Protein AF-A0A832Z5B0-F1 (afdb_monomer)

Mean predicted aligned error: 14.95 Å

Solvent-accessible surface area (backbone atoms only — not comparable to full-atom values): 8173 Å² total; per-residue (Å²): 118,44,81,45,26,33,28,66,44,73,45,96,90,61,36,39,36,26,41,47,72,52,70,89,64,71,77,69,71,72,27,51,27,23,40,86,87,69,45,79,45,26,29,33,64,50,78,44,78,50,82,86,60,35,30,36,35,30,41,49,73,50,76,71,49,67,80,69,63,52,69,68,40,57,35,26,31,46,78,80,74,78,78,74,74,76,75,69,51,70,70,58,52,51,57,51,54,65,59,74,69,56,74,82,74,72,79,71,84,75,85,80,76,88,75,82,89,86,89,82,90,81,87,82,83,88,83,88,138

Structure (mmCIF, N/CA/C/O backbone):
data_AF-A0A832Z5B0-F1
#
_entry.id   AF-A0A832Z5B0-F1
#
loop_
_atom_site.group_PDB
_atom_site.id
_atom_site.type_symbol
_atom_site.label_atom_id
_atom_site.label_alt_id
_atom_site.label_comp_id
_atom_site.label_asym_id
_atom_site.label_entity_id
_atom_site.label_seq_id
_atom_site.pdbx_PDB_ins_code
_atom_site.Cartn_x
_atom_site.Cartn_y
_atom_site.Cartn_z
_atom_site.occupancy
_atom_site.B_iso_or_equiv
_atom_site.auth_seq_id
_atom_site.auth_comp_id
_atom_site.auth_asym_id
_atom_site.auth_atom_id
_atom_site.pdbx_PDB_model_num
ATOM 1 N N . MET A 1 1 ? 7.381 -13.931 0.575 1.00 88.00 1 MET A N 1
ATOM 2 C CA . MET A 1 1 ? 6.779 -12.618 0.883 1.00 88.00 1 MET A CA 1
ATOM 3 C C . MET A 1 1 ? 7.911 -11.684 1.245 1.00 88.00 1 MET A C 1
ATOM 5 O O . MET A 1 1 ? 8.888 -12.153 1.816 1.00 88.00 1 MET A O 1
ATOM 9 N N . ARG A 1 2 ? 7.802 -10.419 0.865 1.00 91.94 2 ARG A N 1
ATOM 10 C CA . ARG A 1 2 ? 8.797 -9.378 1.118 1.00 91.94 2 ARG A CA 1
ATOM 11 C C . ARG A 1 2 ? 8.175 -8.287 1.968 1.00 91.94 2 ARG A C 1
ATOM 13 O O . ARG A 1 2 ? 6.963 -8.096 1.903 1.00 91.94 2 ARG A O 1
ATOM 20 N N . ARG A 1 3 ? 8.991 -7.601 2.760 1.00 94.38 3 ARG A N 1
ATOM 21 C CA . ARG A 1 3 ? 8.541 -6.451 3.542 1.00 94.38 3 ARG A CA 1
ATOM 22 C C . ARG A 1 3 ? 8.246 -5.294 2.588 1.00 94.38 3 ARG A C 1
ATOM 24 O O . ARG A 1 3 ? 9.041 -5.026 1.693 1.00 94.38 3 ARG A O 1
ATOM 31 N N . LEU A 1 4 ? 7.065 -4.699 2.726 1.00 94.88 4 LEU A N 1
ATOM 32 C CA . LEU A 1 4 ? 6.660 -3.506 1.984 1.00 94.88 4 LEU A CA 1
ATOM 33 C C . LEU A 1 4 ? 7.169 -2.264 2.715 1.00 94.88 4 LEU A C 1
ATOM 35 O O . LEU A 1 4 ? 7.825 -1.416 2.121 1.00 94.88 4 LEU A O 1
ATOM 39 N N . GLY A 1 5 ? 6.885 -2.204 4.014 1.00 95.81 5 GLY A N 1
ATOM 40 C CA . GLY A 1 5 ? 7.270 -1.106 4.885 1.00 95.81 5 GLY A CA 1
ATOM 41 C C . GLY A 1 5 ? 6.215 -0.852 5.955 1.00 95.81 5 GLY A C 1
ATOM 42 O O . GLY A 1 5 ? 5.489 -1.775 6.335 1.00 95.81 5 GLY A O 1
ATOM 43 N N . THR A 1 6 ? 6.138 0.383 6.439 1.00 97.19 6 THR A N 1
ATOM 44 C CA . THR A 1 6 ? 5.391 0.734 7.654 1.00 97.19 6 THR A CA 1
ATOM 45 C C . THR A 1 6 ? 4.186 1.611 7.338 1.00 97.19 6 THR A C 1
ATOM 47 O O . THR A 1 6 ? 4.287 2.567 6.570 1.00 97.19 6 THR A O 1
ATOM 50 N N . VAL A 1 7 ? 3.031 1.310 7.930 1.00 97.19 7 VAL A N 1
ATOM 51 C CA . VAL A 1 7 ? 1.808 2.100 7.742 1.00 97.19 7 VAL A CA 1
ATOM 52 C C . VAL A 1 7 ? 1.972 3.482 8.362 1.00 97.19 7 VAL A C 1
ATOM 54 O O . VAL A 1 7 ? 2.207 3.611 9.563 1.00 97.19 7 VAL A O 1
ATOM 57 N N . LEU A 1 8 ? 1.777 4.519 7.550 1.00 96.12 8 LEU A N 1
ATOM 58 C CA . LEU A 1 8 ? 1.774 5.902 8.008 1.00 96.12 8 LEU A CA 1
ATOM 59 C C . LEU A 1 8 ? 0.403 6.325 8.507 1.00 96.12 8 LEU A C 1
ATOM 61 O O . LEU A 1 8 ? 0.310 6.880 9.590 1.00 96.12 8 LEU A O 1
ATOM 65 N N . HIS A 1 9 ? -0.647 6.114 7.719 1.00 94.25 9 HIS A N 1
ATOM 66 C CA . HIS A 1 9 ? -2.022 6.409 8.113 1.00 94.25 9 HIS A CA 1
ATOM 67 C C . HIS A 1 9 ? -3.016 5.826 7.105 1.00 94.25 9 HIS A C 1
ATOM 69 O O . HIS A 1 9 ? -2.671 5.470 5.974 1.00 94.25 9 HIS A O 1
ATOM 75 N N . VAL A 1 10 ? -4.279 5.778 7.520 1.00 95.31 10 VAL A N 1
ATOM 76 C CA . VAL A 1 10 ? -5.420 5.507 6.649 1.00 95.31 10 VAL A CA 1
ATOM 77 C C . VAL A 1 10 ? -6.028 6.838 6.213 1.00 95.31 10 VAL A C 1
ATOM 79 O O . VAL A 1 10 ? -6.336 7.704 7.029 1.00 95.31 10 VAL A O 1
ATOM 82 N N . THR A 1 11 ? -6.190 7.020 4.909 1.00 94.06 11 THR A N 1
ATOM 83 C CA . THR A 1 11 ? -6.833 8.207 4.337 1.00 94.06 11 THR A CA 1
ATOM 84 C C . THR A 1 11 ? -8.344 8.165 4.550 1.00 94.06 11 THR A C 1
ATOM 86 O O . THR A 1 11 ? -8.956 7.098 4.590 1.00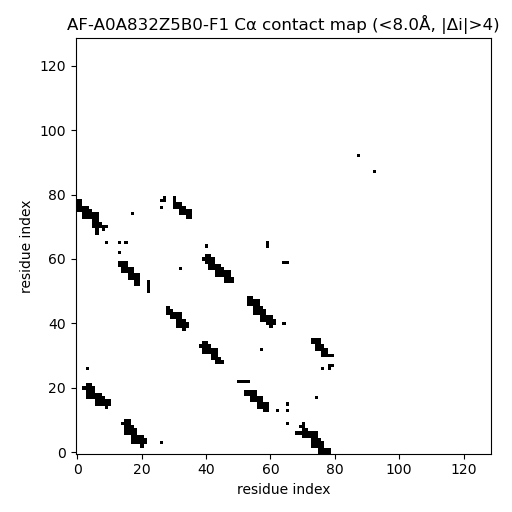 94.06 11 THR A O 1
ATOM 89 N N . ARG A 1 12 ? -8.984 9.339 4.574 1.00 91.75 12 ARG A N 1
ATOM 90 C CA . ARG A 1 12 ? -10.454 9.456 4.670 1.00 91.75 12 ARG A CA 1
ATOM 91 C C . ARG A 1 12 ? -11.192 8.751 3.527 1.00 91.75 12 ARG A C 1
ATOM 93 O O . ARG A 1 12 ? -12.311 8.288 3.712 1.00 91.75 12 ARG A O 1
ATOM 100 N N . ASN A 1 13 ? -10.544 8.630 2.369 1.00 91.12 13 ASN A N 1
ATOM 101 C CA . ASN A 1 13 ? -11.096 7.965 1.189 1.00 91.12 13 ASN A CA 1
ATOM 102 C C . ASN A 1 13 ? -10.972 6.430 1.255 1.00 91.12 13 ASN A C 1
ATOM 104 O O . ASN A 1 13 ? -11.428 5.745 0.343 1.00 91.1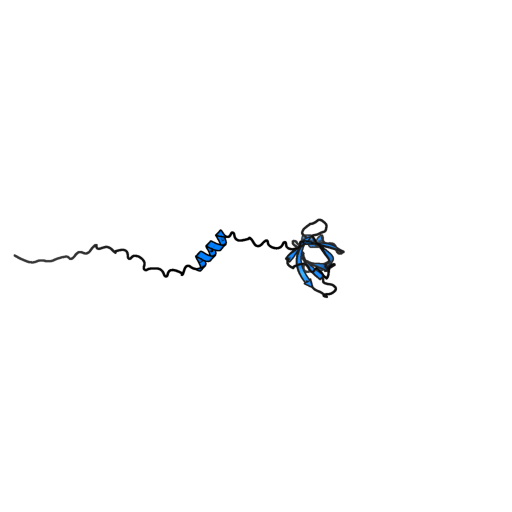2 13 ASN A O 1
ATOM 108 N N . GLY A 1 14 ? -10.366 5.887 2.316 1.00 94.19 14 GLY A N 1
ATOM 109 C CA . GLY A 1 14 ? -10.258 4.450 2.549 1.00 94.19 14 GLY A CA 1
ATOM 110 C C . GLY A 1 14 ? -9.053 3.782 1.889 1.00 94.19 14 GLY A C 1
ATOM 111 O O . GLY A 1 14 ? -9.113 2.597 1.584 1.00 94.19 14 GLY A O 1
ATOM 112 N N . TYR A 1 15 ? -7.966 4.518 1.664 1.00 96.19 15 TYR A N 1
ATOM 113 C CA . TYR A 1 15 ? -6.674 3.959 1.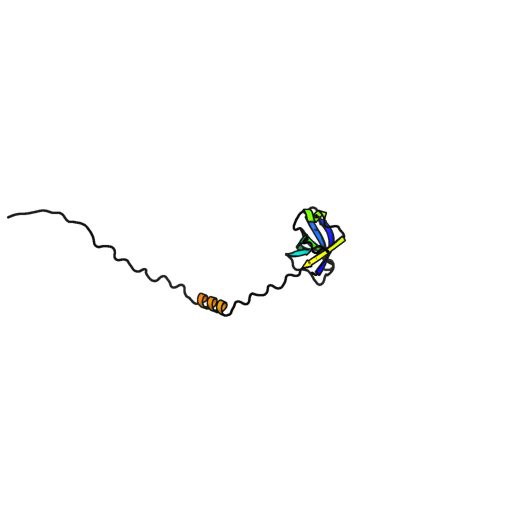248 1.00 96.19 15 TYR A CA 1
ATOM 114 C C . TYR A 1 15 ? -5.688 3.933 2.404 1.00 96.19 15 TYR A C 1
ATOM 116 O O . TYR A 1 15 ? -5.694 4.839 3.237 1.00 96.19 15 TYR A O 1
ATOM 124 N N . ILE A 1 16 ? -4.810 2.937 2.412 1.00 96.81 16 ILE A N 1
ATOM 125 C CA . ILE A 1 16 ? -3.737 2.807 3.397 1.00 96.81 16 ILE A CA 1
ATOM 126 C C . ILE A 1 16 ? -2.455 3.345 2.762 1.00 96.81 16 ILE A C 1
ATOM 128 O O . ILE A 1 16 ? -2.072 2.899 1.678 1.00 96.81 16 ILE A O 1
ATOM 132 N N . VAL A 1 17 ? -1.806 4.297 3.428 1.00 97.00 17 VAL A N 1
ATOM 133 C CA . VAL A 1 17 ? -0.520 4.854 2.998 1.00 97.00 17 VAL A CA 1
ATOM 134 C C . VAL A 1 17 ? 0.593 4.181 3.785 1.00 97.00 17 VAL A C 1
ATOM 136 O O . VAL A 1 17 ? 0.550 4.128 5.015 1.00 97.00 17 VAL A O 1
ATOM 139 N N . VAL A 1 18 ? 1.591 3.671 3.073 1.00 97.38 18 VAL A N 1
ATOM 140 C CA . VAL A 1 18 ? 2.708 2.906 3.634 1.00 97.38 18 VAL A CA 1
ATOM 141 C C . VAL A 1 18 ? 4.013 3.564 3.207 1.00 97.38 18 VAL A C 1
ATOM 143 O O . VAL A 1 18 ? 4.220 3.782 2.018 1.00 97.38 18 VAL A O 1
ATOM 146 N N . ALA A 1 19 ? 4.901 3.869 4.148 1.00 96.94 19 ALA A N 1
ATOM 147 C CA . ALA A 1 19 ? 6.271 4.259 3.832 1.00 96.94 19 ALA A CA 1
ATOM 148 C C . ALA A 1 19 ? 7.041 3.023 3.374 1.00 96.94 19 ALA A C 1
ATOM 150 O O . ALA A 1 19 ? 7.099 2.039 4.115 1.00 96.94 19 ALA A O 1
ATOM 151 N N . LEU A 1 20 ? 7.594 3.058 2.161 1.00 95.81 20 LEU A N 1
ATOM 152 C CA . LEU A 1 20 ? 8.416 1.967 1.649 1.00 95.81 20 LEU A CA 1
ATOM 153 C C . LEU A 1 20 ? 9.759 1.950 2.378 1.00 95.81 20 LEU A C 1
ATOM 155 O O . LEU A 1 20 ? 10.409 2.980 2.530 1.00 95.81 20 LEU A O 1
ATOM 159 N N . GLU A 1 21 ? 10.171 0.767 2.823 1.00 89.88 21 GLU A N 1
ATOM 160 C CA . GLU A 1 21 ? 11.469 0.595 3.486 1.00 89.88 21 GLU A CA 1
ATOM 161 C C . GLU A 1 21 ? 12.609 0.428 2.470 1.00 89.88 21 GLU A C 1
ATOM 163 O O . GLU A 1 21 ? 13.708 0.940 2.669 1.00 89.88 21 GLU A O 1
ATOM 168 N N . ASP A 1 22 ? 12.344 -0.273 1.364 1.00 88.69 22 ASP A N 1
ATOM 169 C CA . ASP A 1 22 ? 13.334 -0.583 0.332 1.00 88.69 22 ASP A CA 1
ATOM 170 C C . ASP A 1 22 ? 13.103 0.282 -0.915 1.00 88.69 22 ASP A C 1
ATOM 172 O O . ASP A 1 22 ? 12.161 0.067 -1.681 1.00 88.69 22 ASP A O 1
ATOM 176 N N . LYS A 1 23 ? 13.984 1.269 -1.111 1.00 85.38 23 LYS A N 1
ATOM 177 C CA . LYS A 1 23 ? 13.971 2.197 -2.255 1.00 85.38 23 LYS A CA 1
ATOM 178 C C . LYS A 1 23 ? 14.436 1.524 -3.548 1.00 85.38 23 LYS A C 1
ATOM 180 O O . LYS A 1 23 ? 13.993 1.877 -4.637 1.00 85.38 23 LYS A O 1
ATOM 185 N N . ASN A 1 24 ? 15.333 0.546 -3.431 1.00 86.75 24 ASN A N 1
ATOM 186 C CA . ASN A 1 24 ? 15.955 -0.105 -4.579 1.00 86.75 24 ASN A CA 1
ATOM 187 C C . ASN A 1 24 ? 15.037 -1.176 -5.166 1.00 86.75 24 ASN A C 1
ATOM 189 O O . ASN A 1 24 ? 15.126 -1.489 -6.354 1.00 86.75 24 ASN A O 1
ATOM 193 N N . HIS A 1 25 ? 14.150 -1.737 -4.341 1.00 87.56 25 HIS A N 1
ATOM 194 C CA . HIS A 1 25 ? 13.220 -2.767 -4.769 1.00 87.56 25 HIS A CA 1
ATOM 195 C C . HIS A 1 25 ? 11.765 -2.329 -4.674 1.00 87.56 25 HIS A C 1
ATOM 197 O O . HIS A 1 25 ? 11.011 -2.704 -3.772 1.00 87.56 25 HIS A O 1
ATOM 203 N N . ILE A 1 26 ? 11.356 -1.596 -5.701 1.00 91.06 26 ILE A N 1
ATOM 204 C CA . ILE A 1 26 ? 9.985 -1.138 -5.855 1.00 91.06 26 ILE A CA 1
ATOM 205 C C . ILE A 1 26 ? 9.066 -2.316 -6.245 1.00 91.06 26 ILE A C 1
ATOM 207 O O . ILE A 1 26 ? 9.302 -2.985 -7.259 1.00 91.06 26 ILE A O 1
ATOM 211 N N . PRO A 1 27 ? 8.010 -2.605 -5.463 1.00 92.75 27 PRO A N 1
ATOM 212 C CA . PRO A 1 27 ? 7.064 -3.672 -5.772 1.00 92.75 27 PRO A CA 1
ATOM 213 C C . PRO A 1 27 ? 6.301 -3.398 -7.071 1.00 92.75 27 PRO A C 1
ATOM 215 O O . PRO A 1 27 ? 5.978 -2.263 -7.413 1.00 92.75 27 PRO A O 1
ATOM 218 N N . SER A 1 28 ? 5.944 -4.466 -7.786 1.00 91.88 28 SER A N 1
ATOM 219 C CA . SER A 1 28 ? 5.037 -4.345 -8.930 1.00 91.88 28 SER A CA 1
ATOM 220 C C . SER A 1 28 ? 3.651 -3.894 -8.475 1.00 91.88 28 SER A C 1
ATOM 222 O O . SER A 1 28 ? 3.148 -4.354 -7.454 1.00 91.88 28 SER A O 1
ATOM 224 N N . LEU A 1 29 ? 2.994 -3.054 -9.270 1.00 93.56 29 LEU A N 1
ATOM 225 C CA . LEU A 1 29 ? 1.608 -2.671 -9.015 1.00 93.56 29 LEU A CA 1
ATOM 226 C C . LEU A 1 29 ? 0.667 -3.880 -9.116 1.00 93.56 29 LEU A C 1
ATOM 228 O O . LEU A 1 29 ? 0.948 -4.865 -9.804 1.00 93.56 29 LEU A O 1
ATOM 232 N N . ASN A 1 30 ? -0.486 -3.780 -8.459 1.00 94.44 30 ASN A N 1
ATOM 233 C CA . ASN A 1 30 ? -1.522 -4.811 -8.395 1.00 94.44 30 ASN A CA 1
ATOM 234 C C . ASN A 1 30 ? -1.103 -6.124 -7.709 1.00 94.44 30 ASN A C 1
ATOM 236 O O . ASN A 1 30 ? -1.727 -7.167 -7.920 1.00 94.44 30 ASN A O 1
ATOM 240 N N . VAL A 1 31 ? -0.070 -6.094 -6.865 1.00 94.38 31 VAL A N 1
ATOM 241 C CA . VAL A 1 31 ? 0.298 -7.232 -6.010 1.00 94.38 31 VAL A CA 1
ATOM 242 C C . VAL A 1 31 ? -0.536 -7.261 -4.735 1.00 94.38 31 VAL A C 1
ATOM 244 O O . VAL A 1 31 ? -1.002 -6.227 -4.253 1.00 94.38 31 VAL A O 1
ATOM 247 N N . ASN A 1 32 ? -0.722 -8.453 -4.169 1.00 95.44 32 ASN A N 1
ATOM 248 C CA . ASN A 1 32 ? -1.415 -8.595 -2.893 1.00 95.44 32 ASN A CA 1
ATOM 249 C C . ASN A 1 32 ? -0.523 -8.114 -1.746 1.00 95.44 32 ASN A C 1
ATOM 251 O O . ASN A 1 32 ? 0.653 -8.482 -1.673 1.00 95.44 32 ASN A O 1
ATOM 255 N N . VAL A 1 33 ? -1.130 -7.347 -0.844 1.00 95.88 33 VAL A N 1
ATOM 256 C CA . VAL A 1 33 ? -0.517 -6.857 0.390 1.00 95.88 33 VAL A CA 1
ATOM 257 C C . VAL A 1 33 ? -1.124 -7.598 1.575 1.00 95.88 33 VAL A C 1
ATOM 259 O O . VAL A 1 33 ? -2.333 -7.855 1.618 1.00 95.88 33 VAL A O 1
ATOM 262 N N . TYR A 1 34 ? -0.270 -7.952 2.522 1.00 95.81 34 TYR A N 1
ATOM 263 C CA . TYR A 1 34 ? -0.564 -8.784 3.672 1.00 95.81 34 TYR A CA 1
ATOM 264 C C . TYR A 1 34 ? -0.047 -8.140 4.958 1.00 95.81 34 TYR A C 1
ATOM 266 O O . TYR A 1 34 ? 0.890 -7.345 4.943 1.00 95.81 34 TYR A O 1
ATOM 274 N N . ASP A 1 35 ? -0.661 -8.538 6.060 1.00 94.81 35 ASP A N 1
ATOM 275 C CA . ASP A 1 35 ? -0.230 -8.263 7.429 1.00 94.81 35 ASP A CA 1
ATOM 276 C C . ASP A 1 35 ? 0.859 -9.262 7.882 1.00 94.81 35 ASP A C 1
ATOM 278 O O . ASP A 1 35 ? 1.077 -10.292 7.232 1.00 94.81 35 ASP A O 1
ATOM 282 N N . GLU A 1 36 ? 1.476 -9.029 9.041 1.00 92.06 36 GLU A N 1
ATOM 283 C CA . GLU A 1 36 ? 2.430 -9.935 9.706 1.00 92.06 36 GLU A CA 1
ATOM 284 C C . GLU A 1 36 ? 1.861 -11.351 9.875 1.00 92.06 36 GLU A C 1
ATOM 286 O O . GLU A 1 36 ? 2.536 -12.361 9.661 1.00 92.06 36 GLU A O 1
ATOM 291 N N . ARG A 1 37 ? 0.558 -11.440 10.165 1.00 92.31 37 ARG A N 1
ATOM 292 C CA . ARG A 1 37 ? -0.181 -12.704 10.325 1.00 92.31 37 ARG A CA 1
ATOM 293 C C . ARG A 1 37 ? -0.540 -13.384 8.996 1.00 92.31 37 ARG A C 1
ATOM 295 O O . ARG A 1 37 ? -1.357 -14.301 8.984 1.00 92.31 37 ARG A O 1
ATOM 302 N N . ARG A 1 38 ? 0.015 -12.925 7.865 1.00 91.62 38 ARG A N 1
ATOM 303 C CA . ARG A 1 38 ? -0.303 -13.368 6.489 1.00 91.62 38 ARG A CA 1
ATOM 304 C C . ARG A 1 38 ? -1.773 -13.213 6.092 1.00 91.62 38 ARG A C 1
ATOM 306 O O . ARG A 1 38 ? -2.248 -13.871 5.166 1.00 91.62 38 ARG A O 1
ATOM 313 N N . ARG A 1 39 ? -2.503 -12.326 6.764 1.00 93.62 39 ARG A N 1
ATOM 314 C CA . ARG A 1 39 ? -3.870 -11.965 6.379 1.00 93.62 39 ARG A CA 1
ATOM 315 C C . ARG A 1 39 ? -3.810 -11.012 5.198 1.00 93.62 39 ARG A C 1
ATOM 317 O O . ARG A 1 39 ? -3.022 -10.071 5.221 1.00 93.62 39 ARG A O 1
ATOM 324 N N . LYS A 1 40 ? -4.606 -11.260 4.158 1.00 94.69 40 LYS A N 1
ATOM 325 C CA . LYS A 1 40 ? -4.667 -10.369 2.996 1.00 94.69 40 LYS A CA 1
ATOM 326 C C . LYS A 1 40 ? -5.360 -9.071 3.404 1.00 94.69 40 LYS A C 1
ATOM 328 O O . LYS A 1 40 ? -6.527 -9.100 3.770 1.00 94.69 40 LYS A O 1
ATOM 333 N N . LEU A 1 41 ? -4.649 -7.954 3.294 1.00 95.31 41 LEU A N 1
ATOM 334 C CA . LEU A 1 41 ? -5.187 -6.623 3.575 1.00 95.31 41 LEU A CA 1
ATOM 335 C C . LEU A 1 41 ? -5.781 -5.987 2.322 1.00 95.31 41 LEU A C 1
ATOM 337 O O . LEU A 1 41 ? -6.776 -5.270 2.381 1.00 95.31 41 LEU A O 1
ATOM 341 N N . GLY A 1 42 ? -5.182 -6.254 1.163 1.00 95.56 42 GLY A N 1
ATOM 342 C CA . GLY A 1 42 ? -5.606 -5.604 -0.063 1.00 95.56 42 GLY A CA 1
ATOM 343 C C . GLY A 1 42 ? -4.632 -5.777 -1.210 1.00 95.56 42 GLY A C 1
ATOM 344 O O . GLY A 1 42 ? -3.965 -6.808 -1.341 1.00 95.56 42 GLY A O 1
ATOM 345 N N . THR A 1 43 ? -4.578 -4.755 -2.053 1.00 96.62 43 THR A N 1
ATOM 346 C CA . THR A 1 43 ? -3.781 -4.733 -3.274 1.00 96.62 43 THR A CA 1
ATOM 347 C C . THR A 1 43 ? -3.039 -3.408 -3.386 1.00 96.62 43 THR A C 1
ATOM 349 O O . THR A 1 43 ? -3.607 -2.349 -3.120 1.00 96.62 43 THR A O 1
ATOM 352 N N . LEU A 1 44 ? -1.769 -3.466 -3.783 1.00 96.69 44 LEU A N 1
ATOM 353 C CA . LEU A 1 44 ? -0.970 -2.276 -4.049 1.00 96.69 44 LEU A CA 1
ATOM 354 C C . LEU A 1 44 ? -1.501 -1.570 -5.302 1.00 96.69 44 LEU A C 1
ATOM 356 O O . LEU A 1 44 ? -1.519 -2.166 -6.380 1.00 96.69 44 LEU A O 1
ATOM 360 N N . LEU A 1 45 ? -1.943 -0.326 -5.148 1.00 96.56 45 LEU A N 1
ATOM 361 C CA . LEU A 1 45 ? -2.545 0.466 -6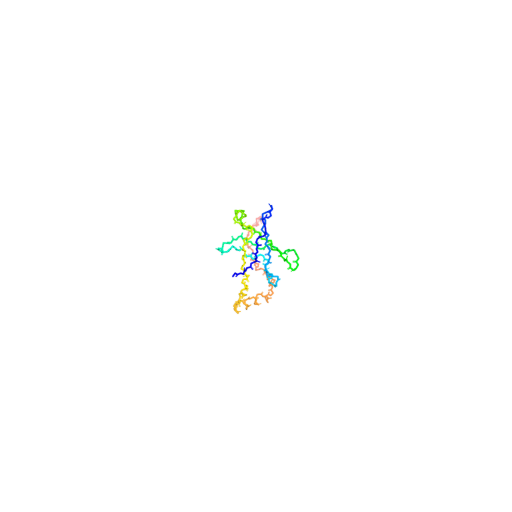.215 1.00 96.56 45 LEU A CA 1
ATOM 362 C C . LEU A 1 45 ? -1.505 1.331 -6.924 1.00 96.56 45 LEU A C 1
ATOM 364 O O . LEU A 1 45 ? -1.434 1.293 -8.149 1.00 96.56 45 LEU A O 1
ATOM 368 N N . ASP A 1 46 ? -0.720 2.082 -6.153 1.00 95.94 46 ASP A N 1
ATOM 369 C CA . ASP A 1 46 ? 0.216 3.072 -6.683 1.00 95.94 46 ASP A CA 1
ATOM 370 C C . ASP A 1 46 ? 1.425 3.268 -5.760 1.00 95.94 46 ASP A C 1
ATOM 372 O O . ASP A 1 46 ? 1.395 2.867 -4.591 1.00 95.94 46 ASP A O 1
ATOM 376 N N . ILE A 1 47 ? 2.482 3.881 -6.290 1.00 96.38 47 ILE A N 1
ATOM 377 C CA . ILE A 1 47 ? 3.693 4.277 -5.569 1.00 96.38 47 ILE A CA 1
ATOM 378 C C . ILE A 1 47 ? 3.973 5.743 -5.898 1.00 96.38 47 ILE A C 1
ATOM 380 O O . ILE A 1 47 ? 4.189 6.101 -7.052 1.00 96.38 47 ILE A O 1
ATOM 384 N N . ILE A 1 48 ? 3.948 6.586 -4.873 1.00 95.44 48 ILE A N 1
ATOM 385 C CA . ILE A 1 48 ? 3.973 8.045 -4.973 1.00 95.44 48 ILE A CA 1
ATOM 386 C C . ILE A 1 48 ? 5.097 8.630 -4.114 1.00 95.44 48 ILE A C 1
ATOM 388 O O . ILE A 1 48 ? 5.706 7.932 -3.310 1.00 95.44 48 ILE A O 1
ATOM 392 N N . GLY A 1 49 ? 5.316 9.939 -4.220 1.00 94.94 49 GLY A N 1
ATOM 393 C CA . GLY A 1 49 ? 6.252 10.668 -3.364 1.00 94.94 49 GLY A CA 1
ATOM 394 C C . GLY A 1 49 ? 7.673 10.767 -3.925 1.00 94.94 49 GLY A C 1
ATOM 395 O O . GLY A 1 49 ? 7.895 10.483 -5.105 1.00 94.94 49 GLY A O 1
ATOM 396 N N . PRO A 1 50 ? 8.626 11.238 -3.101 1.00 95.06 50 PRO A N 1
ATOM 397 C CA . PRO A 1 50 ? 10.023 11.386 -3.492 1.00 95.06 50 PRO A CA 1
ATOM 398 C C . PRO A 1 50 ? 10.645 10.049 -3.894 1.00 95.06 50 PRO A C 1
ATOM 400 O O . PRO A 1 50 ? 10.393 9.027 -3.265 1.00 95.06 50 PRO A O 1
ATOM 403 N N . VAL A 1 51 ? 11.527 10.066 -4.894 1.00 91.94 51 VAL A N 1
ATOM 404 C CA . VAL A 1 51 ? 12.253 8.858 -5.336 1.00 91.94 51 VAL A CA 1
ATOM 405 C C . VAL A 1 51 ? 13.131 8.297 -4.214 1.00 91.94 51 VAL A C 1
ATOM 407 O O . VAL A 1 51 ? 13.270 7.085 -4.080 1.00 91.94 51 VAL A O 1
ATOM 410 N N . GLU A 1 52 ? 13.663 9.182 -3.370 1.00 92.06 52 GLU A N 1
ATOM 411 C CA . GLU A 1 52 ? 14.419 8.799 -2.184 1.00 92.06 52 GLU A CA 1
ATOM 412 C C . GLU A 1 52 ? 13.533 8.248 -1.068 1.00 92.06 52 GLU A C 1
ATOM 414 O O . GLU A 1 52 ? 14.000 7.444 -0.285 1.00 92.06 52 GLU A O 1
ATOM 419 N N . GLU A 1 53 ? 12.273 8.641 -0.935 1.00 93.25 53 GLU A N 1
ATOM 420 C CA . GLU A 1 53 ? 11.415 8.182 0.169 1.00 93.25 53 GLU A CA 1
ATOM 421 C C . GLU A 1 53 ? 10.009 7.897 -0.354 1.00 93.25 53 GLU A C 1
ATOM 423 O O . GLU A 1 53 ? 9.080 8.676 -0.126 1.00 93.25 53 GLU A O 1
ATOM 428 N N . PRO A 1 54 ? 9.843 6.803 -1.115 1.00 96.19 54 PRO A N 1
ATOM 429 C CA . PRO A 1 54 ? 8.583 6.538 -1.777 1.00 96.19 54 PRO A CA 1
ATOM 430 C C . PRO A 1 54 ? 7.516 6.052 -0.788 1.00 96.19 54 PRO A C 1
ATOM 432 O O . PRO A 1 54 ? 7.788 5.394 0.222 1.00 96.19 54 PRO A O 1
ATOM 435 N N . TYR A 1 55 ? 6.258 6.313 -1.130 1.00 96.94 55 TYR A N 1
ATOM 436 C CA . TYR A 1 55 ? 5.080 5.856 -0.402 1.00 96.94 55 TYR A CA 1
ATOM 437 C C . TYR A 1 55 ? 4.232 4.942 -1.277 1.00 96.94 55 TYR A C 1
ATOM 439 O O . TYR A 1 55 ? 3.936 5.246 -2.427 1.00 96.94 55 TYR A O 1
ATOM 447 N N . ALA A 1 56 ? 3.784 3.832 -0.714 1.00 97.00 56 ALA A N 1
ATOM 448 C CA . ALA A 1 56 ? 2.860 2.908 -1.343 1.00 97.00 56 ALA A CA 1
ATOM 449 C C . ALA A 1 56 ? 1.413 3.235 -0.949 1.00 97.00 56 ALA A C 1
ATOM 451 O O . ALA A 1 56 ? 1.091 3.402 0.230 1.00 97.00 56 ALA A O 1
ATOM 452 N N . VAL A 1 57 ? 0.525 3.260 -1.941 1.00 97.38 57 VAL A N 1
ATOM 453 C CA . VAL A 1 57 ? -0.923 3.377 -1.759 1.00 97.38 57 VAL A CA 1
ATOM 454 C C . VAL A 1 57 ? -1.537 1.993 -1.890 1.00 97.38 57 VAL A C 1
ATOM 456 O O . VAL A 1 57 ? -1.495 1.372 -2.954 1.00 97.38 57 VAL A O 1
ATOM 459 N N . VAL A 1 58 ? -2.136 1.500 -0.812 1.00 97.25 58 VAL A N 1
ATOM 460 C CA . VAL A 1 58 ? -2.780 0.186 -0.775 1.00 97.25 58 VAL A CA 1
ATOM 461 C C . VAL A 1 58 ? -4.290 0.365 -0.747 1.00 97.25 58 VAL A C 1
ATOM 463 O O . VAL A 1 58 ? -4.851 1.047 0.114 1.00 97.25 58 VAL A O 1
ATOM 466 N N . LYS A 1 59 ? -4.960 -0.283 -1.700 1.00 96.69 59 LYS A N 1
ATOM 467 C CA . LYS A 1 59 ? -6.413 -0.405 -1.724 1.00 96.69 59 LYS A CA 1
ATOM 468 C C . LYS A 1 59 ? -6.815 -1.589 -0.843 1.00 96.69 59 LYS A C 1
ATOM 470 O O . LYS A 1 59 ? -6.426 -2.715 -1.173 1.00 96.69 59 LYS A O 1
ATOM 475 N N . PRO A 1 60 ? -7.582 -1.382 0.239 1.00 96.56 60 PRO A N 1
ATOM 476 C CA . PRO A 1 60 ? -8.043 -2.481 1.074 1.00 96.56 60 PRO A CA 1
ATOM 477 C C . PRO A 1 60 ? -9.000 -3.383 0.286 1.00 96.56 60 PRO A C 1
ATOM 479 O O . PRO A 1 60 ? -9.718 -2.922 -0.606 1.00 96.56 60 PRO A O 1
ATOM 482 N N . ALA A 1 61 ? -9.009 -4.674 0.612 1.00 94.94 61 ALA A N 1
ATOM 483 C CA . ALA A 1 61 ? -9.977 -5.609 0.041 1.00 94.94 61 ALA A CA 1
ATOM 484 C C . ALA A 1 61 ? -11.401 -5.308 0.540 1.00 94.94 61 ALA A C 1
ATOM 486 O O . ALA A 1 61 ? -12.333 -5.295 -0.258 1.00 94.94 61 ALA A O 1
ATOM 487 N N . ASP A 1 62 ? -11.524 -4.983 1.830 1.00 93.81 62 ASP A N 1
ATOM 488 C CA . ASP A 1 62 ? -12.781 -4.710 2.521 1.00 93.81 62 ASP A CA 1
ATOM 489 C C . ASP A 1 62 ? -12.643 -3.505 3.456 1.00 93.81 62 ASP A C 1
ATOM 491 O O . ASP A 1 62 ? -11.559 -3.206 3.957 1.00 93.81 62 ASP A O 1
ATOM 495 N N . LYS A 1 63 ? -13.759 -2.826 3.748 1.00 90.88 63 LYS A N 1
ATOM 496 C CA . LYS A 1 63 ? -13.760 -1.656 4.645 1.00 90.88 63 LYS A CA 1
ATOM 497 C C . LYS A 1 63 ? -13.391 -2.006 6.089 1.00 90.88 63 LYS A C 1
ATOM 499 O O . LYS A 1 63 ? -12.780 -1.181 6.755 1.00 90.88 63 LYS A O 1
ATOM 504 N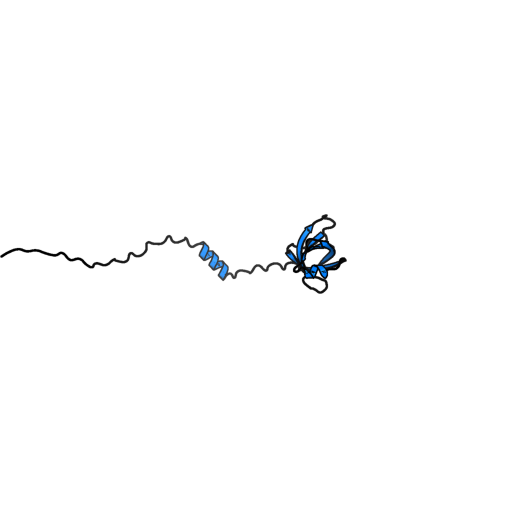 N . SER A 1 64 ? -13.712 -3.213 6.558 1.00 91.75 64 SER A N 1
ATOM 505 C CA . SER A 1 64 ? -13.401 -3.661 7.926 1.00 91.75 64 SER A CA 1
ATOM 506 C C . SER A 1 64 ? -11.899 -3.651 8.218 1.00 91.75 64 SER A C 1
ATOM 508 O O . SER A 1 64 ? -11.489 -3.327 9.327 1.00 91.75 64 SER A O 1
ATOM 510 N N . ILE A 1 65 ? -11.081 -3.900 7.190 1.00 91.75 65 ILE A N 1
ATOM 511 C CA . ILE A 1 65 ? -9.618 -3.923 7.281 1.00 91.75 65 ILE A CA 1
ATOM 512 C C . ILE A 1 65 ? -9.069 -2.560 7.716 1.00 91.75 65 ILE A C 1
ATOM 514 O O . ILE A 1 65 ? -8.081 -2.497 8.438 1.00 91.75 65 ILE A O 1
ATOM 518 N N . LEU A 1 66 ? -9.729 -1.464 7.335 1.00 89.75 66 LEU A N 1
ATOM 519 C CA . LEU A 1 66 ? -9.292 -0.113 7.691 1.00 89.75 66 LEU A CA 1
ATOM 520 C C . LEU A 1 66 ? -9.288 0.136 9.204 1.00 89.75 66 LEU A C 1
ATOM 522 O O . LEU A 1 66 ? -8.474 0.920 9.675 1.00 89.75 66 LEU A O 1
ATOM 526 N N . ASN A 1 67 ? -10.164 -0.543 9.949 1.00 89.12 67 ASN A N 1
ATOM 527 C CA . ASN A 1 67 ? -10.235 -0.432 11.407 1.00 89.12 67 ASN A CA 1
ATOM 528 C C . ASN A 1 67 ? -9.218 -1.343 12.112 1.00 89.12 67 ASN A C 1
ATOM 530 O O . ASN A 1 67 ? -8.929 -1.147 13.287 1.00 89.12 67 ASN A O 1
ATOM 534 N N . GLU A 1 68 ? -8.702 -2.356 11.413 1.00 88.25 68 GLU A N 1
ATOM 535 C CA . GLU A 1 68 ? -7.735 -3.318 11.951 1.00 88.25 68 GLU A CA 1
ATOM 536 C C . GLU A 1 68 ? -6.286 -2.881 11.719 1.00 88.25 68 GLU A C 1
ATOM 538 O O . GLU A 1 68 ? -5.389 -3.285 12.458 1.00 88.25 68 GLU A O 1
ATOM 543 N N . VAL A 1 69 ? -6.041 -2.082 10.678 1.00 90.38 69 VAL A N 1
ATOM 544 C CA . VAL A 1 69 ? -4.699 -1.617 10.333 1.00 90.38 69 VAL A CA 1
ATOM 545 C C . VAL A 1 69 ? -4.315 -0.452 11.240 1.00 90.38 69 VAL A C 1
ATOM 547 O O . VAL A 1 69 ? -4.751 0.683 11.052 1.00 90.38 69 VAL A O 1
ATOM 550 N N . ALA A 1 70 ? -3.455 -0.743 12.212 1.00 90.50 70 ALA A N 1
ATOM 551 C CA . ALA A 1 70 ? -2.867 0.265 13.078 1.00 90.50 70 ALA A CA 1
ATOM 552 C C . ALA A 1 70 ? -1.773 1.067 12.354 1.00 90.50 70 ALA A C 1
ATOM 554 O O . ALA A 1 70 ? -1.024 0.551 11.518 1.00 90.50 70 ALA A O 1
ATOM 555 N N . GLN A 1 71 ? -1.645 2.338 12.724 1.00 92.88 71 GLN A N 1
ATOM 556 C CA . GLN A 1 71 ? -0.489 3.151 12.363 1.00 92.88 71 GLN A CA 1
ATOM 557 C C . GLN A 1 71 ? 0.786 2.528 12.953 1.00 92.88 71 GLN A C 1
ATOM 559 O O . GLN A 1 71 ? 0.786 2.076 14.095 1.00 92.88 71 GLN A O 1
ATOM 564 N N . GLY A 1 72 ? 1.865 2.477 12.172 1.00 94.81 72 GLY A N 1
ATOM 565 C CA . GLY A 1 72 ? 3.114 1.822 12.570 1.00 94.81 72 GLY A CA 1
ATOM 566 C C . GLY A 1 72 ? 3.170 0.314 12.301 1.00 94.81 72 GLY A C 1
ATOM 567 O O . GLY A 1 72 ? 4.233 -0.279 12.467 1.00 94.81 72 GLY A O 1
ATOM 568 N N . ALA A 1 73 ? 2.078 -0.315 11.851 1.00 94.69 73 ALA A N 1
ATOM 569 C CA . ALA A 1 73 ? 2.090 -1.731 11.486 1.00 94.69 73 ALA A CA 1
ATOM 570 C C . ALA A 1 73 ? 2.981 -1.991 10.260 1.00 94.69 73 ALA A C 1
ATOM 572 O O . ALA A 1 73 ? 3.050 -1.169 9.341 1.00 94.69 73 ALA A O 1
ATOM 573 N N . VAL A 1 74 ? 3.635 -3.153 10.223 1.00 95.88 74 VAL A N 1
ATOM 574 C CA . VAL A 1 74 ? 4.471 -3.558 9.091 1.00 95.88 74 VAL A CA 1
ATOM 575 C C . VAL A 1 74 ? 3.653 -4.369 8.097 1.00 95.88 74 VAL A C 1
ATOM 577 O O . VAL A 1 74 ? 3.037 -5.374 8.443 1.00 95.88 74 VAL A O 1
ATOM 580 N N . LEU A 1 75 ? 3.684 -3.959 6.830 1.00 95.94 75 LEU A N 1
ATOM 581 C CA . LEU A 1 75 ? 3.022 -4.683 5.751 1.00 95.94 75 LEU A CA 1
ATOM 582 C C . LEU A 1 75 ? 4.016 -5.461 4.894 1.00 95.94 75 LEU A C 1
ATOM 584 O O . LEU A 1 75 ? 5.194 -5.119 4.771 1.00 95.94 75 LEU A O 1
ATOM 588 N N . TYR A 1 76 ? 3.500 -6.495 4.243 1.00 96.25 76 TYR A N 1
ATOM 589 C CA . TYR A 1 76 ? 4.242 -7.400 3.377 1.00 96.25 76 TYR A CA 1
ATOM 590 C C . TYR A 1 76 ? 3.553 -7.529 2.026 1.00 96.25 76 TYR A C 1
ATOM 592 O O . TYR A 1 76 ? 2.342 -7.376 1.919 1.00 96.25 76 TYR A O 1
ATOM 600 N N . TYR A 1 77 ? 4.298 -7.875 0.984 1.00 95.25 77 TYR A N 1
ATOM 601 C CA . TYR A 1 77 ? 3.740 -8.196 -0.326 1.00 95.25 77 TYR A CA 1
ATOM 602 C C . TYR A 1 77 ? 4.293 -9.515 -0.864 1.00 95.25 77 TYR A C 1
ATOM 604 O O . TYR A 1 77 ? 5.324 -10.036 -0.421 1.00 95.25 77 TYR A O 1
ATOM 612 N N . GLU A 1 78 ? 3.582 -10.093 -1.824 1.00 91.25 78 GLU A N 1
ATOM 613 C CA . GLU A 1 78 ? 4.062 -11.248 -2.576 1.00 91.25 78 GLU A CA 1
ATOM 614 C C . GLU A 1 78 ? 4.449 -10.814 -3.987 1.00 91.25 78 GLU A C 1
ATOM 616 O O . GLU A 1 78 ? 3.650 -10.207 -4.700 1.00 91.25 78 GLU A O 1
ATOM 621 N N . GLU A 1 79 ? 5.680 -11.126 -4.393 1.00 84.69 79 GLU A N 1
ATOM 622 C CA . GLU A 1 79 ? 6.110 -10.874 -5.763 1.00 84.69 79 GLU A CA 1
ATOM 623 C C . GLU A 1 79 ? 5.287 -11.712 -6.744 1.00 84.69 79 GLU A C 1
ATOM 625 O O . GLU A 1 79 ? 5.020 -12.898 -6.495 1.00 84.69 79 GLU A O 1
ATOM 630 N N . PRO A 1 80 ? 4.889 -11.127 -7.884 1.00 80.19 80 PRO A N 1
ATOM 631 C CA . PRO A 1 80 ? 4.149 -11.858 -8.887 1.00 80.19 80 PRO A CA 1
ATOM 632 C C . PRO A 1 80 ? 5.032 -12.988 -9.411 1.00 80.19 80 PRO A C 1
ATOM 634 O O . PRO A 1 80 ? 6.093 -12.760 -9.993 1.00 80.19 80 PRO A O 1
ATOM 637 N N . ARG A 1 81 ? 4.584 -14.234 -9.227 1.00 77.06 81 ARG A N 1
ATOM 638 C CA . ARG A 1 81 ? 5.299 -15.379 -9.794 1.00 77.06 81 ARG A CA 1
ATOM 639 C C . ARG A 1 81 ? 5.355 -15.201 -11.312 1.00 77.06 81 ARG A C 1
ATOM 641 O O . ARG A 1 81 ? 4.303 -14.967 -11.922 1.00 77.06 81 ARG A O 1
ATOM 648 N N . PRO A 1 82 ? 6.534 -15.336 -11.944 1.00 68.62 82 PRO A N 1
ATOM 649 C CA . PRO A 1 82 ? 6.643 -15.199 -13.385 1.00 68.62 82 PRO A CA 1
ATOM 650 C C . PRO A 1 82 ? 5.675 -16.188 -14.027 1.00 68.62 82 PRO A C 1
ATOM 652 O O . PRO A 1 82 ? 5.731 -17.394 -13.769 1.00 68.62 82 PRO A O 1
ATOM 655 N N . ARG A 1 83 ? 4.734 -15.674 -14.833 1.00 66.88 83 ARG A N 1
ATOM 656 C CA . ARG A 1 83 ? 3.760 -16.512 -15.536 1.00 66.88 83 ARG A CA 1
ATOM 657 C C . ARG A 1 83 ? 4.545 -17.501 -16.382 1.00 66.88 83 ARG A C 1
ATOM 659 O O . ARG A 1 83 ? 5.106 -17.129 -17.412 1.00 66.88 83 ARG A O 1
ATOM 666 N N . ARG A 1 84 ? 4.591 -18.762 -15.943 1.00 66.50 84 ARG A N 1
ATOM 667 C CA . ARG A 1 84 ? 5.231 -19.852 -16.677 1.00 66.50 84 ARG A CA 1
ATOM 668 C C . ARG A 1 84 ? 4.546 -19.896 -18.036 1.00 66.50 84 ARG A C 1
ATOM 670 O O . ARG A 1 84 ? 3.399 -20.332 -18.128 1.00 66.50 84 ARG A O 1
ATOM 677 N N . ARG A 1 85 ? 5.200 -19.356 -19.076 1.00 64.94 85 ARG A N 1
ATOM 678 C CA . ARG A 1 85 ? 4.675 -19.376 -20.445 1.00 64.94 85 ARG A CA 1
ATOM 679 C C . ARG A 1 85 ? 4.321 -20.824 -20.716 1.00 64.94 85 ARG A C 1
ATOM 681 O O . ARG A 1 85 ? 5.209 -21.677 -20.726 1.00 64.94 85 ARG A O 1
ATOM 688 N N . ARG A 1 86 ? 3.024 -21.109 -20.850 1.00 66.38 86 ARG A N 1
ATOM 689 C CA . ARG A 1 86 ? 2.543 -22.452 -21.145 1.00 66.38 86 ARG A CA 1
ATOM 690 C C . ARG A 1 86 ? 3.207 -22.822 -22.460 1.00 66.38 86 ARG A C 1
ATOM 692 O O . ARG A 1 86 ? 2.838 -22.272 -23.497 1.00 66.38 86 ARG A O 1
ATOM 699 N N . ARG A 1 87 ? 4.253 -23.654 -22.404 1.00 65.50 87 ARG A N 1
ATOM 700 C CA . ARG A 1 87 ? 4.919 -24.176 -23.593 1.00 65.50 87 ARG A CA 1
ATOM 701 C C . ARG A 1 87 ? 3.816 -24.859 -24.382 1.00 65.50 87 ARG A C 1
ATOM 703 O O . ARG A 1 87 ? 3.320 -25.904 -23.970 1.00 65.50 87 ARG A O 1
ATOM 710 N N . LEU A 1 88 ? 3.350 -24.206 -25.444 1.00 63.59 88 LEU A N 1
ATOM 711 C CA . LEU A 1 88 ? 2.405 -24.817 -26.363 1.00 63.59 88 LEU A CA 1
ATOM 712 C C . LEU A 1 88 ? 3.076 -26.104 -26.825 1.00 63.59 88 LEU A C 1
ATOM 714 O O . LEU A 1 88 ? 4.223 -26.075 -27.276 1.00 63.59 88 LEU A O 1
ATOM 718 N N . SER A 1 89 ? 2.402 -27.237 -26.650 1.00 65.31 89 SER A N 1
ATOM 719 C CA . SER A 1 89 ? 2.954 -28.499 -27.122 1.00 65.31 89 SER A CA 1
ATOM 720 C C . SER A 1 89 ? 3.209 -28.383 -28.627 1.00 65.31 89 SER A C 1
ATOM 722 O O . SER A 1 89 ? 2.448 -27.733 -29.350 1.00 65.31 89 SER A O 1
ATOM 724 N N . ARG A 1 90 ? 4.289 -28.998 -29.119 1.00 65.56 90 ARG A N 1
ATOM 725 C CA . ARG A 1 90 ? 4.700 -28.939 -30.537 1.00 65.56 90 ARG A CA 1
ATOM 726 C C . ARG A 1 90 ? 3.531 -29.276 -31.487 1.00 65.56 90 ARG A C 1
ATOM 728 O O . ARG A 1 90 ? 3.346 -28.614 -32.504 1.00 65.56 90 ARG A O 1
ATOM 735 N N . LYS A 1 91 ? 2.660 -30.204 -31.061 1.00 60.03 91 LYS A N 1
ATOM 736 C CA . LYS A 1 91 ? 1.393 -30.585 -31.717 1.00 60.03 91 LYS A CA 1
ATOM 737 C C . LYS A 1 91 ? 0.389 -29.426 -31.844 1.00 60.03 91 LYS A C 1
ATOM 739 O O . LYS A 1 91 ? -0.253 -29.270 -32.879 1.00 60.03 91 LYS A O 1
ATOM 744 N N . GLN A 1 92 ? 0.242 -28.592 -30.813 1.00 63.12 9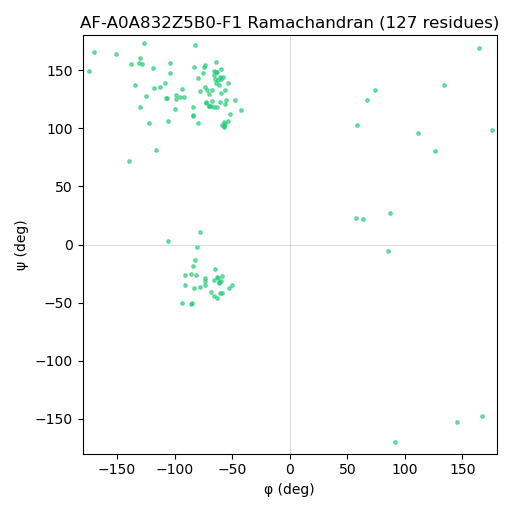2 GLN A N 1
ATOM 745 C CA . GLN A 1 92 ? -0.636 -27.413 -30.840 1.00 63.12 92 GLN A CA 1
ATOM 746 C C . GLN A 1 92 ? -0.051 -26.275 -31.686 1.00 63.12 92 GLN A C 1
ATOM 748 O O . GLN A 1 92 ? -0.808 -25.587 -32.371 1.00 63.12 92 GLN A O 1
ATOM 753 N N . ALA A 1 93 ? 1.274 -26.097 -31.688 1.00 62.59 93 ALA A N 1
ATOM 754 C CA . ALA A 1 93 ? 1.939 -25.127 -32.558 1.00 62.59 93 ALA A CA 1
ATOM 755 C C . ALA A 1 93 ? 1.748 -25.484 -34.045 1.00 62.59 93 ALA A C 1
ATOM 757 O O . ALA A 1 93 ? 1.312 -24.636 -34.823 1.00 62.59 93 ALA A O 1
ATOM 758 N N . GLN A 1 94 ? 1.945 -26.757 -34.413 1.00 64.38 94 GLN A N 1
ATOM 759 C CA . GLN A 1 94 ? 1.715 -27.259 -35.775 1.00 64.38 94 GLN A CA 1
ATOM 760 C C . GLN A 1 94 ? 0.265 -27.044 -36.246 1.00 64.38 94 GLN A C 1
ATOM 762 O O . GLN A 1 94 ? 0.054 -26.557 -37.356 1.00 64.38 94 GLN A O 1
ATOM 767 N N . ARG A 1 95 ? -0.743 -27.283 -35.385 1.00 60.72 95 ARG A N 1
ATOM 768 C CA . ARG A 1 95 ? -2.165 -27.033 -35.719 1.00 60.72 95 ARG A CA 1
ATOM 769 C C . ARG A 1 95 ? -2.487 -25.559 -36.000 1.00 60.72 95 ARG A C 1
ATOM 771 O O . ARG A 1 95 ? -3.435 -25.271 -36.733 1.00 60.72 95 ARG A O 1
ATOM 778 N N . ARG A 1 96 ? -1.747 -24.609 -35.412 1.00 59.22 96 ARG A N 1
ATOM 779 C CA . ARG A 1 96 ? -1.943 -23.167 -35.665 1.00 59.22 96 ARG A CA 1
ATOM 780 C C . ARG A 1 96 ? -1.320 -22.739 -36.990 1.00 59.22 96 ARG A C 1
ATOM 782 O O . ARG A 1 96 ? -1.929 -21.941 -37.696 1.00 59.22 96 ARG A O 1
ATOM 789 N N . VAL A 1 97 ? -0.175 -23.314 -37.355 1.00 59.09 97 VAL A N 1
ATOM 790 C CA . VAL A 1 97 ? 0.466 -23.075 -38.657 1.00 59.09 97 VAL A CA 1
ATOM 791 C C . VAL A 1 97 ? -0.403 -23.624 -39.792 1.00 59.09 97 VAL A C 1
ATOM 793 O O . VAL A 1 97 ? -0.708 -22.894 -40.730 1.00 59.09 97 VAL A O 1
ATOM 796 N N . SER A 1 98 ? -0.947 -24.839 -39.650 1.00 57.69 98 SER A N 1
ATOM 797 C CA . SER A 1 98 ? -1.845 -25.436 -40.655 1.00 57.69 98 SER A CA 1
ATOM 798 C C . SER A 1 98 ? -3.174 -24.687 -40.840 1.00 57.69 98 SER A C 1
ATOM 800 O O . SER A 1 98 ? -3.826 -24.829 -41.870 1.00 57.69 98 SER A O 1
ATOM 802 N N . ARG A 1 99 ? -3.602 -23.884 -39.853 1.00 56.44 99 ARG A N 1
ATOM 803 C CA . ARG A 1 99 ? -4.789 -23.016 -39.971 1.00 56.44 99 ARG A CA 1
ATOM 804 C C . ARG A 1 99 ? -4.481 -21.665 -40.615 1.00 56.44 99 ARG A C 1
ATOM 806 O O . ARG A 1 99 ? -5.381 -21.077 -41.199 1.00 56.44 99 ARG A O 1
ATOM 813 N N . LYS A 1 100 ? -3.237 -21.182 -40.526 1.00 56.81 100 LYS A N 1
ATOM 814 C CA . LYS A 1 100 ? -2.824 -19.881 -41.076 1.00 56.81 100 LYS A CA 1
ATOM 815 C C . LYS A 1 100 ? -2.513 -19.934 -42.582 1.00 56.81 100 LYS A C 1
ATOM 817 O O . LYS A 1 100 ? -2.436 -18.886 -43.205 1.00 56.81 100 LYS A O 1
ATOM 822 N N . GLY A 1 101 ? -2.386 -21.138 -43.153 1.00 49.91 101 GLY A N 1
ATOM 823 C CA . GLY A 1 101 ? -2.124 -21.371 -44.580 1.00 49.91 101 GLY A CA 1
ATOM 824 C C . GLY A 1 101 ? -3.312 -21.871 -45.411 1.00 49.91 101 GLY A C 1
ATOM 825 O O . GLY A 1 101 ? -3.129 -22.147 -46.590 1.00 49.91 101 GLY A O 1
ATOM 826 N N . ARG A 1 102 ? -4.524 -22.011 -44.848 1.00 52.47 102 ARG A N 1
ATOM 827 C CA . ARG A 1 102 ? -5.706 -22.281 -45.682 1.00 52.47 102 ARG A CA 1
ATOM 828 C C . ARG A 1 102 ? -6.228 -20.949 -46.224 1.00 52.47 102 ARG A C 1
ATOM 830 O O . ARG A 1 102 ? -6.749 -20.172 -45.419 1.00 52.47 102 ARG A O 1
ATOM 837 N N . PRO A 1 103 ? -6.142 -20.666 -47.538 1.00 50.44 103 PRO A N 1
ATOM 838 C CA . PRO A 1 103 ? -6.980 -19.621 -48.103 1.00 50.44 103 PRO A CA 1
ATOM 839 C C . PRO A 1 103 ? -8.426 -19.954 -47.729 1.00 50.44 103 PRO A C 1
ATOM 841 O O . PRO A 1 103 ? -8.818 -21.126 -47.728 1.00 50.44 103 PRO A O 1
ATOM 844 N N . ARG A 1 104 ? -9.220 -18.942 -47.360 1.00 50.75 104 ARG A N 1
ATOM 845 C CA . ARG A 1 104 ? -10.676 -19.101 -47.324 1.00 50.75 104 ARG A CA 1
ATOM 846 C C . ARG A 1 104 ? -11.056 -19.536 -48.732 1.00 50.75 104 ARG A C 1
ATOM 848 O O . ARG A 1 104 ? -11.040 -18.707 -49.637 1.00 50.75 104 ARG A O 1
ATOM 855 N N . SER A 1 105 ? -11.304 -20.829 -48.926 1.00 53.16 105 SER A N 1
ATOM 856 C CA . SER A 1 105 ? -11.880 -21.340 -50.158 1.00 53.16 105 SER A CA 1
ATOM 857 C C . SER A 1 105 ? -13.147 -20.527 -50.363 1.00 53.16 105 SER A C 1
ATOM 859 O O . SER A 1 105 ? -14.099 -20.657 -49.587 1.00 53.16 105 SER A O 1
ATOM 861 N N . ARG A 1 106 ? -13.107 -19.609 -51.332 1.00 49.28 106 ARG A N 1
ATOM 862 C CA . ARG A 1 106 ? -14.301 -18.963 -51.859 1.00 49.28 106 ARG A CA 1
ATOM 863 C C . ARG A 1 106 ? -15.277 -20.096 -52.127 1.00 49.28 106 ARG A C 1
ATOM 865 O O . ARG A 1 106 ? -14.894 -21.087 -52.745 1.00 49.28 106 ARG A O 1
ATOM 872 N N . ALA A 1 107 ? -16.458 -19.989 -51.530 1.00 51.69 107 ALA A N 1
ATOM 873 C CA . ALA A 1 107 ? -17.523 -20.959 -51.673 1.00 51.69 107 ALA A CA 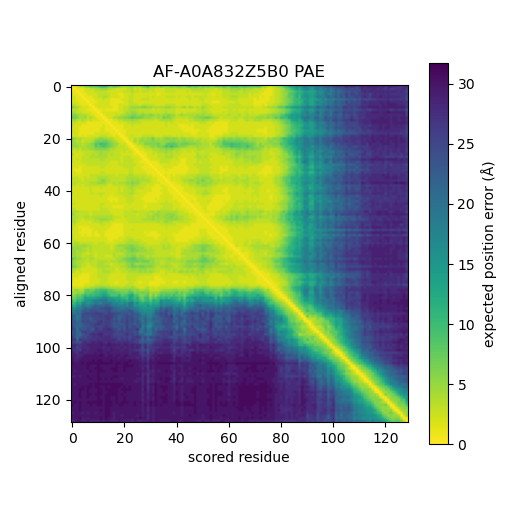1
ATOM 874 C C . ALA A 1 107 ? -17.615 -21.382 -53.146 1.00 51.69 107 ALA A C 1
ATOM 876 O O . ALA A 1 107 ? -17.865 -20.544 -54.011 1.00 51.69 107 ALA A O 1
ATOM 877 N N . GLY A 1 108 ? -17.344 -22.658 -53.426 1.00 51.47 108 GLY A N 1
ATOM 878 C CA . GLY A 1 108 ? -17.686 -23.233 -54.719 1.00 51.47 108 GLY A CA 1
ATOM 879 C C . GLY A 1 108 ? -19.201 -23.119 -54.924 1.00 51.47 108 GLY A C 1
ATOM 880 O O . GLY A 1 108 ? -19.942 -23.089 -53.930 1.00 51.47 108 GLY A O 1
ATOM 881 N N . PRO A 1 109 ? -19.679 -23.009 -56.173 1.00 51.25 109 PRO A N 1
ATOM 882 C CA . PRO A 1 109 ? -21.105 -22.900 -56.440 1.00 51.25 109 PRO A CA 1
ATOM 883 C C . PRO A 1 109 ? -21.840 -24.097 -55.824 1.00 51.25 109 PRO A C 1
ATOM 885 O O . PRO A 1 109 ? -21.397 -25.242 -55.925 1.00 51.25 109 PRO A O 1
ATOM 888 N N . LYS A 1 110 ? -22.941 -23.815 -55.119 1.00 54.09 110 LYS A N 1
ATOM 889 C CA . LYS A 1 110 ? -23.797 -24.844 -54.516 1.00 54.09 110 LYS A CA 1
ATOM 890 C C . LYS A 1 110 ? -24.339 -25.761 -55.624 1.00 54.09 110 LYS A C 1
ATOM 892 O O . LYS A 1 110 ? -24.705 -25.243 -56.678 1.00 54.09 110 LYS A O 1
ATOM 897 N N . PRO A 1 111 ? -24.462 -27.080 -55.397 1.00 47.69 111 PRO A N 1
ATOM 898 C CA . PRO A 1 111 ? -25.142 -27.949 -56.348 1.00 47.69 111 PRO A CA 1
ATOM 899 C C . PRO A 1 111 ? -26.599 -27.490 -56.500 1.00 47.69 111 PRO A C 1
ATOM 901 O O . PRO A 1 111 ? -27.336 -27.381 -55.516 1.00 47.69 111 PRO A O 1
ATOM 904 N N . VAL A 1 112 ? -26.993 -27.173 -57.735 1.00 54.78 112 VAL A N 1
ATOM 905 C CA . VAL A 1 112 ? -28.364 -26.804 -58.096 1.00 54.78 112 VAL A CA 1
ATOM 906 C C . VAL A 1 112 ? -29.221 -28.064 -57.993 1.00 54.78 112 VAL A C 1
ATOM 908 O O . VAL A 1 112 ? -28.954 -29.062 -58.657 1.00 54.78 112 VAL A O 1
ATOM 911 N N . ARG A 1 113 ? -30.234 -28.040 -57.124 1.00 51.97 113 ARG A N 1
ATOM 912 C CA . ARG A 1 113 ? -31.261 -29.088 -57.072 1.00 51.97 113 ARG A CA 1
ATOM 913 C C . ARG A 1 113 ? -32.093 -29.021 -58.360 1.00 51.97 113 ARG A C 1
ATOM 915 O O . ARG A 1 113 ? -32.533 -27.917 -58.687 1.00 51.97 113 ARG A O 1
ATOM 922 N N . PRO A 1 114 ? -32.375 -30.136 -59.054 1.00 48.34 114 PRO A N 1
ATOM 923 C CA . PRO A 1 114 ? -33.361 -30.112 -60.124 1.00 48.34 114 PRO A CA 1
ATOM 924 C C . PRO A 1 114 ? -34.739 -29.830 -59.506 1.00 48.34 114 PRO A C 1
ATOM 926 O O . PRO A 1 114 ? -35.199 -30.565 -58.631 1.00 48.34 114 PRO A O 1
ATOM 929 N N . GLN A 1 115 ? -35.359 -28.715 -59.903 1.00 48.88 115 GLN A N 1
ATOM 930 C CA . GLN A 1 115 ? -36.753 -28.413 -59.578 1.00 48.88 115 GLN A CA 1
ATOM 931 C C . GLN A 1 115 ? -37.675 -29.186 -60.522 1.00 48.88 115 GLN A C 1
ATOM 933 O O . GLN A 1 115 ? -37.349 -29.413 -61.685 1.00 48.88 115 GLN A O 1
ATOM 938 N N . GLY A 1 116 ? -38.795 -29.640 -59.966 1.00 41.59 116 GLY A N 1
ATOM 939 C CA . GLY A 1 116 ? -39.660 -30.658 -60.538 1.00 41.59 116 GLY A CA 1
ATOM 940 C C . GLY A 1 116 ? -40.289 -30.294 -61.880 1.00 41.59 116 GLY A C 1
ATOM 941 O O . GLY A 1 116 ? -40.759 -29.180 -62.094 1.00 41.59 116 GLY A O 1
ATOM 942 N N . GLY A 1 117 ? -40.374 -31.299 -62.748 1.00 44.88 117 GLY A N 1
ATOM 943 C CA . GLY A 1 117 ? -41.359 -31.340 -63.819 1.00 44.88 117 GLY A CA 1
ATOM 944 C C . GLY A 1 117 ? -42.661 -31.899 -63.259 1.00 44.88 117 GLY A C 1
ATOM 945 O O . GLY A 1 117 ? -42.732 -33.075 -62.907 1.00 44.88 117 GLY A O 1
ATOM 946 N N . GLY A 1 118 ? -43.685 -31.058 -63.147 1.00 42.62 118 GLY A N 1
ATOM 947 C CA . GLY A 1 118 ? -45.012 -31.525 -62.780 1.00 42.62 118 GLY A CA 1
ATOM 948 C C . GLY A 1 118 ? -46.035 -30.414 -62.600 1.00 42.62 118 GLY A C 1
ATOM 949 O O . GLY A 1 118 ? -46.148 -29.879 -61.501 1.00 42.62 118 GLY A O 1
ATOM 950 N N . ARG A 1 119 ? -46.836 -30.198 -63.656 1.00 37.38 119 ARG A N 1
ATOM 951 C CA . ARG A 1 119 ? -48.311 -30.023 -63.684 1.00 37.38 119 ARG A CA 1
ATOM 952 C C . ARG A 1 119 ? -48.790 -28.849 -64.548 1.00 37.38 119 ARG A C 1
ATOM 954 O O . ARG A 1 119 ? -48.290 -27.740 -64.434 1.00 37.38 119 ARG A O 1
ATOM 961 N N . GLY A 1 120 ? -49.854 -29.128 -65.308 1.00 39.22 120 GLY A N 1
ATOM 962 C CA . GLY A 1 120 ? -50.724 -28.161 -65.993 1.00 39.22 120 GLY A CA 1
ATOM 963 C C . GLY A 1 120 ? -50.831 -28.479 -67.484 1.00 39.22 120 GLY A C 1
ATOM 964 O O . GLY A 1 120 ? -49.995 -28.035 -68.251 1.00 39.22 120 GLY A O 1
ATOM 965 N N . LYS A 1 121 ? -51.663 -29.436 -67.914 1.00 44.44 121 LYS A N 1
ATOM 966 C CA . LYS A 1 121 ? -53.116 -29.305 -68.156 1.00 44.44 121 LYS A CA 1
ATOM 967 C C . LYS A 1 121 ? -53.414 -28.203 -69.189 1.00 44.44 121 LYS A C 1
ATOM 969 O O . LYS A 1 121 ? -53.411 -27.028 -68.848 1.00 44.44 121 LYS A O 1
ATOM 974 N N . VAL A 1 122 ? -53.714 -28.616 -70.422 1.00 51.12 122 VAL A N 1
ATOM 975 C CA . VAL A 1 122 ? -54.421 -27.810 -71.429 1.00 51.12 122 VAL A CA 1
ATOM 976 C C . VAL A 1 122 ? -55.676 -28.585 -71.834 1.00 51.12 122 VAL A C 1
ATOM 978 O O . VAL A 1 122 ? -55.605 -29.618 -72.493 1.00 51.12 122 VAL A O 1
ATOM 981 N N . GLU A 1 123 ? -56.814 -28.112 -71.328 1.00 41.19 123 GLU A N 1
ATOM 982 C CA . GLU A 1 123 ? -58.135 -28.204 -71.970 1.00 41.19 123 GLU A CA 1
ATOM 983 C C . GLU A 1 123 ? -58.055 -27.392 -73.279 1.00 41.19 123 GLU A C 1
ATOM 985 O O . GLU A 1 123 ? -57.311 -26.419 -73.329 1.00 41.19 123 GLU A O 1
ATOM 990 N N . GLY A 1 124 ? -58.733 -27.657 -74.390 1.00 42.28 124 GLY A N 1
ATOM 991 C CA . GLY A 1 124 ? -59.802 -28.568 -74.782 1.00 42.28 124 GLY A CA 1
ATOM 992 C C . GLY A 1 124 ? -60.367 -28.050 -76.127 1.00 42.28 124 GLY A C 1
ATOM 993 O O . GLY A 1 124 ? -60.068 -26.925 -76.519 1.00 42.28 124 GLY A O 1
ATOM 994 N N . GLY A 1 125 ? -61.209 -28.841 -76.807 1.00 41.62 125 GLY A N 1
ATOM 995 C CA . GLY A 1 125 ? -62.081 -28.381 -77.912 1.00 41.62 125 GLY A CA 1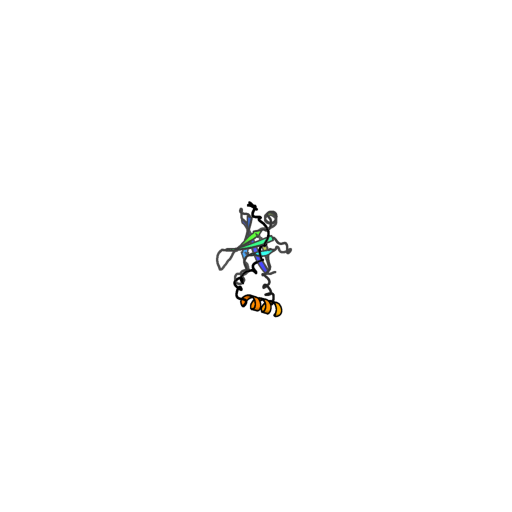
ATOM 996 C C . GLY A 1 125 ? -61.696 -28.914 -79.298 1.00 41.62 125 GLY A C 1
ATOM 997 O O . GLY A 1 125 ? -60.728 -28.448 -79.878 1.00 41.62 125 GLY A O 1
ATOM 998 N N . LYS A 1 126 ? -62.339 -30.008 -79.751 1.00 48.41 126 LYS A N 1
ATOM 999 C CA . LYS A 1 126 ? -63.424 -30.074 -80.773 1.00 48.41 126 LYS A CA 1
ATOM 1000 C C . LYS A 1 126 ? -62.929 -29.693 -82.183 1.00 48.41 126 LYS A C 1
ATOM 1002 O O . LYS A 1 126 ? -62.428 -28.597 -82.382 1.00 48.41 126 LYS A O 1
ATOM 1007 N N . SER A 1 127 ? -63.090 -30.527 -83.213 1.00 46.72 127 SER A N 1
ATOM 1008 C CA . SER A 1 127 ? -64.368 -30.690 -83.928 1.00 46.72 127 SER A CA 1
ATOM 1009 C C . SER A 1 127 ? -64.311 -31.808 -84.986 1.00 46.72 127 SER A C 1
ATOM 1011 O O . SER A 1 127 ? -63.287 -31.958 -85.641 1.00 46.72 127 SER A O 1
ATOM 1013 N N . ASN A 1 128 ? -65.478 -32.429 -85.177 1.00 51.19 128 ASN A N 1
ATOM 1014 C CA . ASN A 1 128 ? -66.123 -32.892 -86.414 1.00 51.19 128 ASN A CA 1
ATOM 1015 C C . ASN A 1 128 ? -65.658 -34.127 -87.212 1.00 51.19 128 ASN A C 1
ATOM 1017 O O . ASN A 1 128 ? -64.510 -34.240 -87.627 1.00 51.19 128 ASN A O 1
ATOM 1021 N N . GLU A 1 129 ? -66.723 -34.884 -87.523 1.00 43.41 129 GLU A N 1
ATOM 1022 C CA . GLU A 1 129 ? -66.991 -35.883 -88.575 1.00 43.41 129 GLU A CA 1
ATOM 1023 C C . GLU A 1 129 ? -66.589 -37.346 -88.348 1.00 43.41 129 GLU A C 1
ATOM 1025 O O . GLU A 1 129 ? -65.390 -37.654 -88.181 1.00 43.41 129 GLU A O 1
#

pLDDT: mean 78.59, std 20.12, range [37.38, 97.38]

Foldseek 3Di:
DAWQAFFAAADPVGKTKGWGPDLPDDADFQWFKAFPVRHTQATFHDWDDDSVIIITIGHGPDSVSNVVDDGGGIMDTDHDDPPPPPPQPPVNVVVVVVVVPDDPPPDDDDPDDDDDDDDDDDDDDDDDD

Nearest PDB structures (foldseek):
  2rfk-assembly1_C  TM=8.379E-01  e=1.074E-06  Pyrococcus furiosus
  3uai-assembly1_C  TM=9.090E-01  e=1.451E-04  Saccharomyces cerevisiae S288C
  8ouf-assembly1_D  TM=8.709E-01  e=1.814E-04  Homo sapiens
  7v9a-assembly1_H  TM=8.731E-01  e=1.080E-03  Homo sapiens
  2e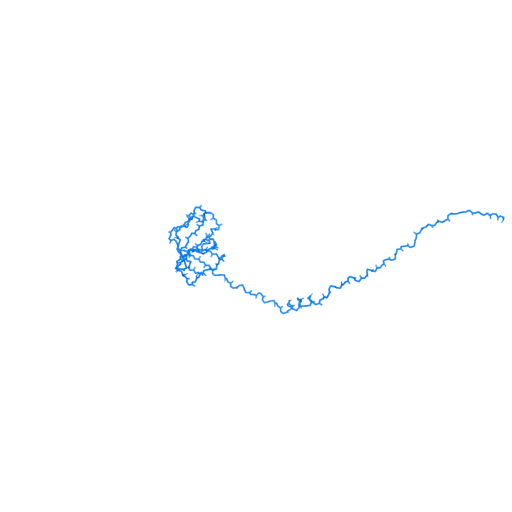qn-assembly1_A  TM=8.126E-01  e=1.142E-03  Homo sapiens

Sequence (129 aa):
MRRLGTVLHVTRNGYIVVALEDKNHIPSLNVNVYDERRRKLGTLLDIIGPVEEPYAVVKPADKSILNEVAQGAVLYYEEPRPRRRRRLSRKQAQRRVSRKGRPRSRAGPKPVRPQGGGRGKVEGGKSNE

Radius of gyration: 36.33 Å; Cα contacts (8 Å, |Δi|>4): 189; chains: 1; bounding box: 83×47×102 Å

Secondary structure (DSSP, 8-state):
-EEEEEEEEE-TTS-EEEEES-SSSPPPTT-EEE-TT--EEEEEEEEES-SSS-EEEEEESSTTHHHH--TT-EEEE-PPPP-------HHHHHHHHHHHT------PPPPPPPPP-------------